Protein AF-A0A174I7Q4-F1 (afdb_monomer)

Nearest PDB structures (foldseek):
  3ff2-assembly1_A-2  TM=4.558E-01  e=7.491E-01  Novosphingobium aromaticivorans DSM 12444
  7shw-assembly1_A  TM=6.302E-01  e=5.642E+00  Mycolicibacterium smegmatis
  2qud-assembly1_B  TM=5.781E-01  e=7.061E+00  Pseudomonas phage PP7
  2r4i-assembly1_B  TM=3.724E-01  e=1.838E+00  Cytophaga hutchinsonii ATCC 33406
  6gqf-assembly2_B  TM=4.540E-01  e=7.899E+00  Mus musculus

Foldseek 3Di:
DDDFDKDFDDDPQDFAPVSVLVVQVLAAPNVVSCVVPPPPDPQWDADPSGIIGTPDDVPPPLQWDDKDWDWADPPDPFKIKIKIKIFGFDVVVVRDGPGIDIDIWIFGDDPNGTYTHDDDDPD

Structure (mmCIF, N/CA/C/O backbone):
data_AF-A0A174I7Q4-F1
#
_entry.id   AF-A0A174I7Q4-F1
#
loop_
_atom_site.group_PDB
_atom_site.id
_atom_site.type_symbol
_atom_site.label_atom_id
_atom_site.label_alt_id
_atom_site.label_comp_id
_atom_site.label_asym_id
_atom_site.label_entity_id
_atom_site.label_seq_id
_atom_site.pdbx_PDB_ins_code
_atom_site.Cartn_x
_atom_site.Cartn_y
_atom_site.Cartn_z
_atom_site.occupancy
_atom_site.B_iso_or_equiv
_atom_site.auth_seq_id
_atom_site.auth_comp_id
_atom_site.auth_asym_id
_atom_site.auth_atom_id
_atom_site.pdbx_PDB_model_num
ATOM 1 N N . MET A 1 1 ? 10.062 20.065 -20.363 1.00 43.09 1 MET A N 1
ATOM 2 C CA . MET A 1 1 ? 9.696 18.729 -19.853 1.00 43.09 1 MET A CA 1
ATOM 3 C C . MET A 1 1 ? 10.985 18.057 -19.433 1.00 43.09 1 MET A C 1
ATOM 5 O O . MET A 1 1 ? 11.900 18.039 -20.245 1.00 43.09 1 MET A O 1
ATOM 9 N N . GLY A 1 2 ? 11.094 17.637 -18.172 1.00 59.97 2 GLY A N 1
ATOM 10 C CA . GLY A 1 2 ? 12.242 16.851 -17.716 1.00 59.97 2 GLY A CA 1
ATOM 11 C C . GLY A 1 2 ? 12.180 15.443 -18.303 1.00 59.97 2 GLY A C 1
ATOM 12 O O . GLY A 1 2 ? 11.090 14.926 -18.540 1.00 59.97 2 GLY A O 1
ATOM 13 N N . GLU A 1 3 ? 13.337 14.859 -18.575 1.00 72.31 3 GLU A N 1
ATOM 14 C CA . GLU A 1 3 ? 13.465 13.462 -18.983 1.00 72.31 3 GLU A CA 1
ATOM 15 C C . GLU A 1 3 ? 13.070 12.558 -17.804 1.00 72.31 3 GLU A C 1
ATOM 17 O O . GLU A 1 3 ? 13.556 12.749 -16.689 1.00 72.31 3 GLU A O 1
ATOM 22 N N . GLN A 1 4 ? 12.146 11.619 -18.022 1.00 77.00 4 GLN A N 1
ATOM 23 C CA . GLN A 1 4 ? 11.814 10.597 -17.026 1.00 77.00 4 GLN A CA 1
ATOM 24 C C . GLN A 1 4 ? 12.760 9.417 -17.222 1.00 77.00 4 GLN A C 1
ATOM 26 O O . GLN A 1 4 ? 12.749 8.778 -18.274 1.00 77.00 4 GLN A O 1
ATOM 31 N N . VAL A 1 5 ? 13.577 9.134 -16.212 1.00 86.19 5 VAL A N 1
ATOM 32 C CA . VAL A 1 5 ? 14.475 7.979 -16.216 1.00 86.19 5 VAL A CA 1
ATOM 33 C C . VAL A 1 5 ? 13.712 6.778 -15.678 1.00 86.19 5 VAL A C 1
ATOM 35 O O . VAL A 1 5 ? 13.116 6.857 -14.609 1.00 86.19 5 VAL A O 1
ATOM 38 N N . TYR A 1 6 ? 13.728 5.671 -16.416 1.00 90.31 6 TYR A N 1
ATOM 39 C CA . TYR A 1 6 ? 13.117 4.415 -15.996 1.00 90.31 6 TYR A CA 1
ATOM 40 C C . TYR A 1 6 ? 14.199 3.423 -15.579 1.00 90.31 6 TYR A C 1
ATOM 42 O O . TYR A 1 6 ? 15.087 3.082 -16.361 1.00 90.31 6 TYR A O 1
ATOM 50 N N . CYS A 1 7 ? 14.092 2.927 -14.353 1.00 90.81 7 CYS A N 1
ATOM 51 C CA . CYS A 1 7 ? 14.986 1.933 -13.785 1.00 90.81 7 CYS A CA 1
ATOM 52 C C . CYS A 1 7 ? 14.306 0.569 -13.770 1.00 90.81 7 CYS A C 1
ATOM 54 O O . CYS A 1 7 ? 13.123 0.443 -13.447 1.00 90.81 7 CYS A O 1
ATOM 56 N N . ARG A 1 8 ? 15.066 -0.469 -14.126 1.00 93.12 8 ARG A N 1
ATOM 57 C CA . ARG A 1 8 ? 14.571 -1.845 -14.086 1.00 93.12 8 ARG A CA 1
ATOM 58 C C . ARG A 1 8 ? 14.219 -2.212 -12.647 1.00 93.12 8 ARG A C 1
ATOM 60 O O . ARG A 1 8 ? 15.027 -2.002 -11.746 1.00 93.12 8 ARG A O 1
ATOM 67 N N . VAL A 1 9 ? 13.041 -2.793 -12.448 1.00 92.06 9 VAL A N 1
ATOM 68 C CA . VAL A 1 9 ? 12.630 -3.319 -11.145 1.00 92.06 9 VAL A CA 1
ATOM 69 C C . VAL A 1 9 ? 13.458 -4.564 -10.836 1.00 92.06 9 VAL A C 1
ATOM 71 O O . VAL A 1 9 ? 13.423 -5.547 -11.578 1.00 92.06 9 VAL A O 1
ATOM 74 N N . ASP A 1 10 ? 14.196 -4.514 -9.731 1.00 91.25 10 ASP A N 1
ATOM 75 C CA . ASP A 1 10 ? 14.961 -5.638 -9.192 1.00 91.25 10 ASP A CA 1
ATOM 76 C C . ASP A 1 10 ? 14.306 -6.130 -7.895 1.00 91.25 10 ASP A C 1
ATOM 78 O O . ASP A 1 10 ? 14.740 -5.822 -6.785 1.00 91.25 10 ASP A O 1
ATOM 82 N N . TYR A 1 11 ? 13.178 -6.832 -8.040 1.00 89.38 11 TYR A N 1
ATOM 83 C CA . TYR A 1 11 ? 12.434 -7.408 -6.921 1.00 89.38 11 TYR A CA 1
ATOM 84 C C . TYR A 1 11 ? 12.124 -8.892 -7.181 1.00 89.38 11 TYR A C 1
ATOM 86 O O . TYR A 1 11 ? 11.520 -9.226 -8.209 1.00 89.38 11 TYR A O 1
ATOM 94 N N . PRO A 1 12 ? 12.491 -9.815 -6.269 1.00 92.44 12 PRO A N 1
ATOM 95 C CA . PRO A 1 12 ? 12.213 -11.237 -6.439 1.00 92.44 12 PRO A CA 1
ATOM 96 C C . PRO A 1 12 ? 10.718 -11.526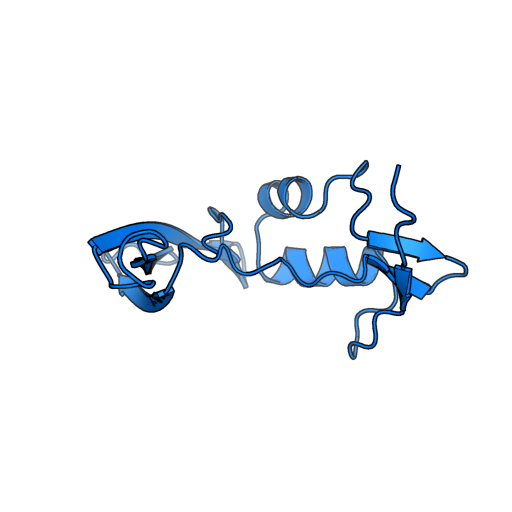 -6.628 1.00 92.44 12 PRO A C 1
ATOM 98 O O . PRO A 1 12 ? 9.899 -11.242 -5.761 1.00 92.44 12 PRO A O 1
ATOM 101 N N . GLY A 1 13 ? 10.365 -12.133 -7.762 1.00 91.56 13 GLY A N 1
ATOM 102 C CA . GLY A 1 13 ? 8.984 -12.523 -8.070 1.00 91.56 13 GLY A CA 1
ATOM 103 C C . GLY A 1 13 ? 8.135 -11.454 -8.763 1.00 91.56 13 GLY A C 1
ATOM 104 O O . GLY A 1 13 ? 7.020 -11.771 -9.154 1.00 91.56 13 GLY A O 1
ATOM 105 N N . ILE A 1 14 ? 8.654 -10.239 -8.983 1.00 95.38 14 ILE A N 1
ATOM 106 C CA . ILE A 1 14 ? 7.976 -9.196 -9.767 1.00 95.38 14 ILE A CA 1
ATOM 107 C C . ILE A 1 14 ? 8.837 -8.871 -10.988 1.00 95.38 14 ILE A C 1
ATOM 109 O O . ILE A 1 14 ? 9.809 -8.124 -10.889 1.00 95.38 14 ILE A O 1
ATOM 113 N N . LYS A 1 15 ? 8.505 -9.465 -12.141 1.00 94.94 15 LYS A N 1
ATOM 114 C CA . LYS A 1 15 ? 9.243 -9.263 -13.400 1.00 94.94 15 LYS A CA 1
ATOM 115 C C . LYS A 1 15 ? 8.446 -8.489 -14.437 1.00 94.94 15 LYS A C 1
ATOM 117 O O . LYS A 1 15 ? 9.057 -7.850 -15.282 1.00 94.94 15 LYS A O 1
ATOM 122 N N . THR A 1 16 ? 7.124 -8.562 -14.374 1.00 95.19 16 THR A N 1
ATOM 123 C CA . THR A 1 16 ? 6.185 -7.999 -15.351 1.00 95.19 16 THR A CA 1
ATOM 124 C C . THR A 1 16 ? 5.127 -7.143 -14.659 1.00 95.19 16 THR A C 1
ATOM 126 O O . THR A 1 16 ? 4.952 -7.203 -13.436 1.00 95.19 16 THR A O 1
ATOM 129 N N . LEU A 1 17 ? 4.374 -6.365 -15.438 1.00 93.31 17 LEU A N 1
ATOM 130 C CA . LEU A 1 17 ? 3.223 -5.618 -14.930 1.00 93.31 17 LEU A CA 1
ATOM 131 C C . LEU A 1 17 ? 2.137 -6.573 -14.409 1.00 93.31 17 LEU A C 1
ATOM 133 O O . LEU A 1 17 ? 1.457 -6.272 -13.427 1.00 93.31 17 LEU A O 1
ATOM 137 N N . ALA A 1 18 ? 2.005 -7.746 -15.034 1.00 94.19 18 ALA A N 1
ATOM 138 C CA . ALA A 1 18 ? 1.106 -8.802 -14.583 1.00 94.19 18 ALA A CA 1
ATOM 139 C C . ALA A 1 18 ? 1.519 -9.362 -13.212 1.00 94.19 18 ALA A C 1
ATOM 141 O O . ALA A 1 18 ? 0.654 -9.531 -12.351 1.00 94.19 18 ALA A O 1
ATOM 142 N N . ASP A 1 19 ? 2.818 -9.583 -12.975 1.00 95.62 19 ASP A N 1
ATOM 143 C CA . ASP A 1 19 ? 3.320 -10.025 -11.667 1.00 95.62 19 ASP A CA 1
ATOM 144 C C . ASP A 1 19 ? 3.056 -8.971 -10.587 1.00 95.62 19 ASP A C 1
ATOM 146 O O . ASP A 1 19 ? 2.560 -9.302 -9.510 1.00 95.62 19 ASP A O 1
ATOM 150 N N . LEU A 1 20 ? 3.327 -7.692 -10.883 1.00 94.81 20 LEU A N 1
ATOM 151 C CA . LEU A 1 20 ? 3.051 -6.587 -9.962 1.00 94.81 20 LEU A CA 1
ATOM 152 C C . LEU A 1 20 ? 1.557 -6.511 -9.630 1.00 94.81 20 LEU A C 1
ATOM 154 O O . LEU A 1 20 ? 1.183 -6.427 -8.460 1.00 94.81 20 LEU A O 1
ATOM 158 N N . ARG A 1 21 ? 0.690 -6.583 -10.646 1.00 94.81 21 ARG A N 1
ATOM 159 C CA . ARG A 1 21 ? -0.764 -6.578 -10.455 1.00 94.81 21 ARG A CA 1
ATOM 160 C C . ARG A 1 21 ? -1.217 -7.781 -9.629 1.00 94.81 21 ARG A C 1
ATOM 162 O O . ARG A 1 21 ? -2.031 -7.622 -8.725 1.00 94.81 21 ARG A O 1
ATOM 169 N N . GLY A 1 22 ? -0.676 -8.969 -9.896 1.00 95.12 22 GLY A N 1
ATOM 170 C CA . GLY A 1 22 ? -0.953 -10.180 -9.122 1.00 95.12 22 GLY A CA 1
ATOM 171 C C . GLY A 1 22 ? -0.522 -10.060 -7.659 1.00 95.12 22 GLY A C 1
ATOM 172 O O . GLY A 1 22 ? -1.279 -10.432 -6.762 1.00 95.12 22 GLY A O 1
ATOM 173 N N . TYR A 1 23 ? 0.653 -9.477 -7.413 1.00 94.56 23 TYR A N 1
ATOM 174 C CA . TYR A 1 23 ? 1.144 -9.182 -6.071 1.00 94.56 23 TYR A CA 1
ATOM 175 C C . TYR A 1 23 ? 0.225 -8.197 -5.340 1.00 94.56 23 TYR A C 1
ATOM 177 O O . TYR A 1 23 ? -0.213 -8.483 -4.227 1.00 94.56 23 TYR A O 1
ATOM 185 N N . LEU A 1 24 ? -0.156 -7.085 -5.976 1.00 94.44 24 LEU A N 1
ATOM 186 C CA . LEU A 1 24 ? -1.068 -6.106 -5.379 1.00 94.44 24 LEU A CA 1
ATOM 187 C C . LEU A 1 24 ? -2.444 -6.717 -5.077 1.00 94.44 24 LEU A C 1
ATOM 189 O O . LEU A 1 24 ? -2.969 -6.496 -3.991 1.00 94.44 24 LEU A O 1
ATOM 193 N N . LYS A 1 25 ? -2.986 -7.570 -5.955 1.00 94.75 25 LYS A N 1
ATOM 194 C CA . LYS A 1 25 ? -4.246 -8.308 -5.713 1.00 94.75 25 LYS A CA 1
ATOM 195 C C . LYS A 1 25 ? -4.169 -9.325 -4.569 1.00 94.75 25 LYS A C 1
ATOM 197 O O . LYS A 1 25 ? -5.194 -9.844 -4.131 1.00 94.75 25 LYS A O 1
ATOM 202 N N . SER A 1 26 ? -2.970 -9.658 -4.087 1.00 94.31 26 SER A N 1
ATOM 203 C CA . SER A 1 26 ? -2.814 -10.457 -2.865 1.00 94.31 26 SER A CA 1
ATOM 204 C C . SER A 1 26 ? -2.953 -9.628 -1.585 1.00 94.31 26 SER A C 1
ATOM 206 O O . SER A 1 26 ? -3.168 -10.206 -0.524 1.00 94.31 26 SER A O 1
ATOM 208 N N . LEU A 1 27 ? -2.861 -8.297 -1.691 1.00 95.06 27 LEU A N 1
ATOM 209 C CA . LEU A 1 27 ? -2.862 -7.354 -0.570 1.00 95.06 27 LEU A CA 1
ATOM 210 C C . LEU A 1 27 ? -4.075 -6.419 -0.567 1.00 95.06 27 LEU A C 1
ATOM 212 O O . LEU A 1 27 ? -4.501 -5.989 0.501 1.00 95.06 27 LEU A O 1
ATOM 216 N N . PHE A 1 28 ? -4.621 -6.099 -1.739 1.00 96.25 28 PHE A N 1
ATOM 217 C CA . PHE A 1 28 ? -5.666 -5.100 -1.944 1.00 96.25 28 PHE A CA 1
ATOM 218 C C . PHE A 1 28 ? -6.834 -5.683 -2.742 1.00 96.25 28 PHE A C 1
ATOM 220 O O . PHE A 1 28 ? -6.663 -6.612 -3.535 1.00 96.25 28 PHE A O 1
ATOM 227 N N . SER A 1 29 ? -8.023 -5.110 -2.554 1.00 95.06 29 SER A N 1
ATOM 228 C CA . SER A 1 29 ? -9.184 -5.389 -3.401 1.00 95.06 29 SER A CA 1
ATOM 229 C C . SER A 1 29 ? -8.912 -5.010 -4.859 1.00 95.06 29 SER A C 1
ATOM 231 O O . SER A 1 29 ? -8.138 -4.096 -5.138 1.00 95.06 29 SER A O 1
ATOM 233 N N . ASP A 1 30 ? -9.585 -5.678 -5.800 1.00 93.62 30 ASP A N 1
ATOM 234 C CA . ASP A 1 30 ? -9.410 -5.408 -7.233 1.00 93.62 30 ASP A CA 1
ATOM 235 C C . ASP A 1 30 ? -9.600 -3.920 -7.573 1.00 93.62 30 ASP A C 1
ATOM 237 O O . ASP A 1 30 ? -8.798 -3.367 -8.318 1.00 93.62 30 ASP A O 1
ATOM 241 N N . GLY A 1 31 ? -10.597 -3.257 -6.974 1.00 92.38 31 GLY A N 1
ATOM 242 C CA . GLY A 1 31 ? -10.835 -1.824 -7.176 1.00 92.38 31 GLY A CA 1
ATOM 243 C C . GLY A 1 31 ? -9.650 -0.955 -6.746 1.00 92.38 31 GLY A C 1
ATOM 244 O O . GLY A 1 31 ? -9.204 -0.113 -7.519 1.00 92.38 31 GLY A O 1
ATOM 245 N N . LEU A 1 32 ? -9.075 -1.218 -5.567 1.00 94.31 32 LEU A N 1
ATOM 246 C CA . LEU A 1 32 ? -7.885 -0.499 -5.102 1.00 94.31 32 LEU A CA 1
ATOM 247 C C . LEU A 1 32 ? -6.663 -0.770 -5.981 1.00 94.31 32 LEU A C 1
ATOM 249 O O . LEU A 1 32 ? -5.836 0.117 -6.164 1.00 94.31 32 LEU A O 1
ATOM 253 N N . VAL A 1 33 ? -6.528 -1.975 -6.538 1.00 93.94 33 VAL A N 1
ATOM 254 C CA . VAL A 1 33 ? -5.429 -2.268 -7.466 1.00 93.94 33 VAL A CA 1
ATOM 255 C C . VAL A 1 33 ? -5.554 -1.445 -8.745 1.00 93.94 33 VAL A C 1
ATOM 257 O O . VAL A 1 33 ? -4.539 -0.946 -9.223 1.00 93.94 33 VAL A O 1
ATOM 260 N N . GLU A 1 34 ? -6.762 -1.256 -9.280 1.00 91.44 34 GLU A N 1
ATOM 261 C CA . GLU A 1 34 ? -6.965 -0.387 -10.447 1.00 91.44 34 GLU A CA 1
ATOM 262 C C . GLU A 1 34 ? -6.681 1.090 -10.134 1.00 91.44 34 GLU A C 1
ATOM 264 O O . GLU A 1 34 ? -6.153 1.803 -10.984 1.00 91.44 34 GLU A O 1
ATOM 269 N N . GLU A 1 35 ? -6.967 1.550 -8.913 1.00 89.88 35 GLU A N 1
ATOM 270 C CA . GLU A 1 35 ? -6.631 2.912 -8.474 1.00 89.88 35 GLU A CA 1
ATOM 271 C C . GLU A 1 35 ? -5.120 3.106 -8.260 1.00 89.88 35 GLU A C 1
ATOM 273 O O . GLU A 1 35 ? -4.560 4.135 -8.637 1.00 89.88 35 GLU A O 1
ATOM 278 N N . LEU A 1 36 ? -4.444 2.117 -7.666 1.00 88.62 36 LEU A N 1
ATOM 279 C CA . LEU A 1 36 ? -3.007 2.162 -7.370 1.00 88.62 36 LEU A CA 1
ATOM 280 C C . LEU A 1 36 ? -2.128 1.897 -8.598 1.00 88.62 36 LEU A C 1
ATOM 282 O O . LEU A 1 36 ? -0.988 2.364 -8.646 1.00 88.62 36 LEU A O 1
ATOM 286 N N . LEU A 1 37 ? -2.635 1.123 -9.558 1.00 88.88 37 LEU A N 1
ATOM 287 C CA . LEU A 1 37 ? -1.964 0.747 -10.799 1.00 88.88 37 LEU A CA 1
ATOM 288 C C . LEU A 1 37 ? -2.908 0.989 -11.992 1.00 88.88 37 LEU A C 1
ATOM 290 O O . LEU A 1 37 ? -3.355 0.026 -12.637 1.00 88.88 37 LEU A O 1
ATOM 294 N N . PRO A 1 38 ? -3.222 2.265 -12.291 1.00 84.19 38 PRO A N 1
ATOM 295 C CA . PRO A 1 38 ? -4.129 2.604 -13.375 1.00 84.19 38 PRO A CA 1
ATOM 296 C C . PRO A 1 38 ? -3.559 2.133 -14.711 1.00 84.19 38 PRO A C 1
ATOM 298 O O . PRO A 1 38 ? -2.348 2.176 -14.931 1.00 84.19 38 PRO A O 1
ATOM 301 N N . VAL A 1 39 ? -4.444 1.698 -15.612 1.00 80.06 39 VAL A N 1
ATOM 302 C CA . VAL A 1 39 ? -4.075 1.178 -16.943 1.00 80.06 39 VAL A CA 1
ATOM 303 C C . VAL A 1 39 ? -3.232 2.184 -17.732 1.00 80.06 39 VAL A C 1
ATOM 305 O O . VAL A 1 39 ? -2.265 1.791 -18.376 1.00 80.06 39 VAL A O 1
ATOM 308 N N . ASP A 1 40 ? -3.553 3.473 -17.612 1.00 81.25 40 ASP A N 1
ATOM 309 C CA . ASP A 1 40 ? -2.854 4.569 -18.295 1.00 81.25 40 ASP A CA 1
ATOM 310 C C . ASP A 1 40 ? -1.765 5.227 -17.419 1.00 81.25 40 ASP A C 1
ATOM 312 O O . ASP A 1 40 ? -1.292 6.329 -17.706 1.00 81.25 40 ASP A O 1
ATOM 316 N N . GLY A 1 41 ? -1.380 4.585 -16.311 1.00 81.38 41 GLY A N 1
ATOM 317 C CA . GLY A 1 41 ? -0.342 5.078 -15.412 1.00 81.38 41 GLY A CA 1
ATOM 318 C C . GLY A 1 41 ? 1.046 5.007 -16.046 1.00 81.38 41 GLY A C 1
ATOM 319 O O . GLY A 1 41 ? 1.440 3.982 -16.589 1.00 81.38 41 GLY A O 1
ATOM 320 N N . THR A 1 42 ? 1.836 6.073 -15.919 1.00 86.38 42 THR A N 1
ATOM 321 C CA . THR A 1 42 ? 3.211 6.110 -16.452 1.00 86.38 42 THR A CA 1
ATOM 322 C C . THR A 1 42 ? 4.257 5.636 -15.446 1.00 86.38 42 THR A C 1
ATOM 324 O O . THR A 1 42 ? 5.428 5.542 -15.779 1.00 86.38 42 THR A O 1
ATOM 327 N N . GLN A 1 43 ? 3.877 5.361 -14.194 1.00 87.06 43 GLN A N 1
ATOM 328 C CA . GLN A 1 43 ? 4.837 5.021 -13.140 1.00 87.06 43 GLN A CA 1
ATOM 329 C C . GLN A 1 43 ? 5.551 3.692 -13.399 1.00 87.06 43 GLN A C 1
ATOM 331 O O . GLN A 1 43 ? 6.738 3.579 -13.101 1.00 87.06 43 GLN A O 1
ATOM 336 N N . TYR A 1 44 ? 4.834 2.713 -13.952 1.00 90.75 44 TYR A N 1
ATOM 337 C CA . TYR A 1 44 ? 5.343 1.382 -14.248 1.00 90.75 44 TYR A CA 1
ATOM 338 C C . TYR A 1 44 ? 5.145 1.083 -15.725 1.00 90.75 44 TYR A C 1
ATOM 340 O O . TYR A 1 44 ? 4.027 1.157 -16.228 1.00 90.75 44 TYR A O 1
ATOM 348 N N . VAL A 1 45 ? 6.223 0.712 -16.405 1.00 91.69 45 VAL A N 1
ATOM 349 C CA . VAL A 1 45 ? 6.189 0.335 -17.819 1.00 91.69 45 VAL A CA 1
ATOM 350 C C . VAL A 1 45 ? 6.842 -1.021 -17.995 1.00 91.69 45 VAL A C 1
ATOM 352 O O . VAL A 1 45 ? 7.804 -1.362 -17.307 1.00 91.69 45 VAL A O 1
ATOM 355 N N . GLU A 1 46 ? 6.314 -1.808 -18.919 1.00 92.81 46 GLU A N 1
ATOM 356 C CA . GLU A 1 46 ? 6.917 -3.075 -19.307 1.00 92.81 46 GLU A CA 1
ATOM 357 C C . GLU A 1 46 ? 7.622 -2.900 -20.651 1.00 92.81 46 GLU A C 1
ATOM 359 O O . GLU A 1 46 ? 7.013 -2.458 -21.625 1.00 92.81 46 GLU A O 1
ATOM 364 N N . LEU A 1 47 ? 8.912 -3.228 -20.693 1.00 92.19 47 LEU A N 1
ATOM 365 C CA . LEU A 1 47 ? 9.757 -3.149 -21.882 1.00 92.19 47 LEU A CA 1
ATOM 366 C C . LEU A 1 47 ? 10.511 -4.472 -22.017 1.00 92.19 47 LEU A C 1
ATOM 368 O O . LEU A 1 47 ? 11.136 -4.930 -21.061 1.00 92.19 47 LEU A O 1
ATOM 372 N N . ASP A 1 48 ? 10.414 -5.111 -23.185 1.00 91.69 48 ASP A N 1
ATOM 373 C CA . ASP A 1 48 ? 11.054 -6.401 -23.489 1.00 91.69 48 ASP A CA 1
ATOM 374 C C . ASP A 1 48 ? 10.807 -7.498 -22.428 1.00 91.69 48 ASP A C 1
ATOM 376 O O . ASP A 1 48 ? 11.686 -8.297 -22.100 1.00 91.69 48 ASP A O 1
ATOM 380 N N . GLY A 1 49 ? 9.589 -7.537 -21.871 1.00 90.75 49 GLY A N 1
ATOM 381 C CA . GLY A 1 49 ? 9.184 -8.514 -20.853 1.00 90.75 49 GLY A CA 1
ATOM 382 C C . GLY A 1 49 ? 9.799 -8.287 -19.468 1.00 90.75 49 GLY A C 1
ATOM 383 O O . GLY A 1 49 ? 9.771 -9.191 -18.631 1.00 90.75 49 GLY A O 1
ATOM 384 N N . ALA A 1 50 ? 10.370 -7.106 -19.219 1.00 95.19 50 ALA A N 1
ATOM 385 C CA . ALA A 1 50 ? 10.847 -6.677 -17.914 1.00 95.19 50 ALA A CA 1
ATOM 386 C C . ALA A 1 50 ? 10.109 -5.414 -17.449 1.00 95.19 50 ALA A C 1
ATOM 388 O O . ALA A 1 50 ? 9.814 -4.513 -18.232 1.00 95.19 50 ALA A O 1
ATOM 389 N N . LEU A 1 51 ? 9.829 -5.352 -16.151 1.00 95.19 51 LEU A N 1
ATOM 390 C CA . LEU A 1 51 ? 9.192 -4.221 -15.498 1.00 95.19 51 LEU A CA 1
ATOM 391 C C . LEU A 1 51 ? 10.223 -3.138 -15.181 1.00 95.19 51 LEU A C 1
ATOM 393 O O . LEU A 1 51 ? 11.293 -3.408 -14.629 1.00 95.19 51 LEU A O 1
ATOM 397 N N . TYR A 1 52 ? 9.856 -1.901 -15.479 1.00 93.19 52 TYR A N 1
ATOM 398 C CA . TYR A 1 52 ? 10.604 -0.699 -15.158 1.00 93.19 52 TYR A CA 1
ATOM 399 C C . TYR A 1 52 ? 9.706 0.271 -14.393 1.00 93.19 52 TYR A C 1
ATOM 401 O O . TYR A 1 52 ? 8.493 0.304 -14.593 1.00 93.19 52 TYR A O 1
ATOM 409 N N . THR A 1 53 ? 10.310 1.071 -13.523 1.00 90.81 53 THR A N 1
ATOM 410 C CA . THR A 1 53 ? 9.640 2.136 -12.771 1.00 90.81 53 THR A CA 1
ATOM 411 C C . THR A 1 53 ? 10.393 3.443 -12.948 1.00 90.81 53 THR A C 1
ATOM 413 O O . THR A 1 53 ? 11.609 3.424 -13.142 1.00 90.81 53 THR A O 1
ATOM 416 N N . ILE A 1 54 ? 9.693 4.574 -12.872 1.00 87.88 54 ILE A N 1
ATOM 417 C CA . ILE A 1 54 ? 10.344 5.891 -12.849 1.00 87.88 54 ILE A CA 1
ATOM 418 C C . ILE A 1 54 ? 11.306 5.957 -11.651 1.00 87.88 54 ILE A C 1
ATOM 420 O O . ILE A 1 54 ? 10.935 5.573 -10.539 1.00 87.88 54 ILE A O 1
ATOM 424 N N . ASP A 1 55 ? 12.535 6.416 -11.898 1.00 70.56 55 ASP A N 1
ATOM 425 C CA . ASP A 1 55 ? 13.514 6.721 -10.860 1.00 70.56 55 ASP A CA 1
ATOM 426 C C . ASP A 1 55 ? 13.109 8.011 -10.150 1.00 70.56 55 ASP A C 1
ATOM 428 O O . ASP A 1 55 ? 12.875 9.057 -10.757 1.00 70.56 55 ASP A O 1
ATOM 432 N N . GLY A 1 56 ? 12.932 7.892 -8.848 1.00 60.25 56 GLY A N 1
ATOM 433 C CA . GLY A 1 56 ? 11.997 8.711 -8.105 1.00 60.25 56 GLY A CA 1
ATOM 434 C C . GLY A 1 56 ? 11.199 7.764 -7.242 1.00 60.25 56 GLY A C 1
ATOM 435 O O . GLY A 1 56 ? 10.148 7.263 -7.639 1.00 60.25 56 GLY A O 1
ATOM 436 N N . GLY A 1 57 ? 11.720 7.492 -6.043 1.00 55.38 57 GLY A N 1
ATOM 437 C CA . GLY A 1 57 ? 10.891 6.898 -5.002 1.00 55.38 57 GLY A CA 1
ATOM 438 C C . GLY A 1 57 ? 9.580 7.678 -4.907 1.00 55.38 57 GLY A C 1
ATOM 439 O O . GLY A 1 57 ? 9.521 8.846 -5.300 1.00 55.38 57 GLY A O 1
ATOM 440 N N . ARG A 1 58 ? 8.522 7.052 -4.384 1.00 56.44 58 ARG A N 1
ATOM 441 C CA . ARG A 1 58 ? 7.368 7.825 -3.917 1.00 56.44 58 ARG A CA 1
ATOM 442 C C . ARG A 1 58 ? 7.934 8.818 -2.903 1.00 56.44 58 ARG A C 1
ATOM 444 O O . ARG A 1 58 ? 8.387 8.405 -1.837 1.00 56.44 58 ARG A O 1
ATOM 451 N N . GLY A 1 59 ? 8.141 10.056 -3.353 1.00 54.91 59 GLY A N 1
ATOM 452 C CA . GLY A 1 59 ? 8.888 11.051 -2.607 1.00 54.91 59 GLY A CA 1
ATOM 453 C C . GLY A 1 59 ? 8.168 11.195 -1.291 1.00 54.91 59 GLY A C 1
ATOM 454 O O . GLY A 1 59 ? 6.964 11.411 -1.321 1.00 54.91 59 GLY A O 1
ATOM 455 N N . ALA A 1 60 ? 8.881 11.004 -0.180 1.00 63.81 60 ALA A N 1
ATOM 456 C CA . ALA A 1 60 ? 8.301 11.246 1.125 1.00 63.81 60 ALA A CA 1
ATOM 457 C C . ALA A 1 60 ? 7.736 12.661 1.078 1.00 63.81 60 ALA A C 1
ATOM 459 O O . ALA A 1 60 ? 8.503 13.600 0.838 1.00 63.81 60 ALA A O 1
ATOM 460 N N . ASP A 1 61 ? 6.420 12.805 1.217 1.00 80.31 61 ASP A N 1
ATOM 461 C CA . ASP A 1 61 ? 5.837 14.107 1.481 1.00 80.31 61 ASP A CA 1
ATOM 462 C C . ASP A 1 61 ? 6.633 14.696 2.648 1.00 80.31 61 ASP A C 1
ATOM 464 O O . ASP A 1 61 ? 6.617 14.183 3.764 1.00 80.31 61 ASP A O 1
ATOM 468 N N . ILE A 1 62 ? 7.430 15.727 2.355 1.00 83.75 62 ILE A N 1
ATOM 469 C CA . ILE A 1 62 ? 8.408 16.276 3.300 1.00 83.75 62 ILE A CA 1
ATOM 470 C C . ILE A 1 62 ? 7.723 16.933 4.502 1.00 83.75 62 ILE A C 1
ATOM 472 O O . ILE A 1 62 ? 8.388 17.305 5.466 1.00 83.75 62 ILE A O 1
ATOM 476 N N . THR A 1 63 ? 6.401 17.100 4.428 1.00 90.50 63 THR A N 1
ATOM 477 C CA . THR A 1 63 ? 5.551 17.560 5.522 1.00 90.50 63 THR A CA 1
ATOM 478 C C . THR A 1 63 ? 5.025 16.409 6.381 1.00 90.50 63 THR A C 1
ATOM 480 O O . THR A 1 63 ? 4.264 16.656 7.312 1.00 90.50 63 THR A O 1
ATOM 483 N N . LYS A 1 64 ? 5.426 15.160 6.116 1.00 91.62 64 LYS A N 1
ATOM 484 C CA . LYS A 1 64 ? 5.054 13.968 6.887 1.00 91.62 64 LYS A CA 1
ATOM 485 C C . LYS A 1 64 ? 6.250 13.426 7.666 1.00 91.62 64 LYS A C 1
ATOM 487 O O . LYS A 1 64 ? 7.334 13.240 7.114 1.00 91.62 64 LYS A O 1
ATOM 492 N N . GLY A 1 65 ? 6.039 13.210 8.961 1.00 88.94 65 GLY A N 1
ATOM 493 C CA . GLY A 1 65 ? 7.045 12.734 9.910 1.00 88.94 65 GLY A CA 1
ATOM 494 C C . GLY A 1 65 ? 6.895 11.252 10.246 1.00 88.94 65 GLY A C 1
ATOM 495 O O . GLY A 1 65 ? 6.753 10.418 9.352 1.00 88.94 65 GLY A O 1
ATOM 496 N N . GLU A 1 66 ? 6.975 10.916 11.535 1.00 91.50 66 GLU A N 1
ATOM 497 C CA . GLU A 1 66 ? 6.842 9.535 12.004 1.00 91.50 66 GLU A CA 1
ATOM 498 C C . GLU A 1 66 ? 5.432 8.972 11.749 1.00 91.50 66 GLU A C 1
ATOM 500 O O . GLU A 1 66 ? 4.425 9.683 11.801 1.00 91.50 66 GLU A O 1
ATOM 505 N N . GLU A 1 67 ? 5.365 7.665 11.484 1.00 93.19 67 GLU A N 1
ATOM 506 C CA . GLU A 1 67 ? 4.132 6.920 11.238 1.00 93.19 67 GLU A CA 1
ATOM 507 C C . GLU A 1 67 ? 3.914 5.904 12.366 1.00 93.19 67 GLU A C 1
ATOM 509 O O . GLU A 1 67 ? 4.727 5.006 12.585 1.00 93.19 67 GLU A O 1
ATOM 514 N N . THR A 1 68 ? 2.787 6.003 13.068 1.00 95.06 68 THR A N 1
ATOM 515 C CA . THR A 1 68 ? 2.356 5.019 14.068 1.00 95.06 68 THR A CA 1
ATOM 516 C C . THR A 1 68 ? 1.203 4.191 13.516 1.00 95.06 68 THR A C 1
ATOM 518 O O . THR A 1 68 ? 0.214 4.743 13.040 1.00 95.06 68 THR A O 1
ATOM 521 N N . VAL A 1 69 ? 1.288 2.862 13.628 1.00 96.19 69 VAL A N 1
ATOM 522 C CA . VAL A 1 69 ? 0.250 1.938 13.143 1.00 96.19 69 VAL A CA 1
ATOM 523 C C . VAL A 1 69 ? -0.403 1.198 14.307 1.00 96.19 69 VAL A C 1
ATOM 525 O O . VAL A 1 69 ? 0.273 0.630 15.163 1.00 96.19 69 VAL A O 1
ATOM 528 N N . GLN A 1 70 ? -1.733 1.165 14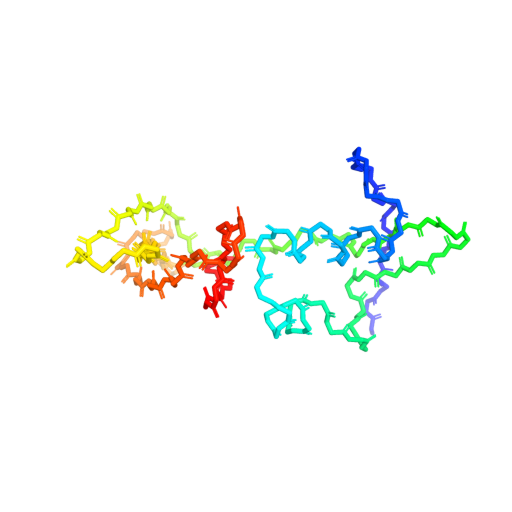.318 1.00 97.31 70 GLN A N 1
ATOM 529 C CA . GLN A 1 70 ? -2.549 0.458 15.302 1.00 97.31 70 GLN A CA 1
ATOM 530 C C . GLN A 1 70 ? -3.584 -0.422 14.602 1.00 97.31 70 GLN A C 1
ATOM 532 O O . GLN A 1 70 ? -4.192 -0.021 13.615 1.00 97.31 70 GLN A O 1
ATOM 537 N N . VAL A 1 71 ? -3.833 -1.619 15.137 1.00 96.38 71 VAL A N 1
ATOM 538 C CA . VAL A 1 71 ? -4.898 -2.506 14.647 1.00 96.38 71 VAL A CA 1
ATOM 539 C C . VAL A 1 71 ? -6.044 -2.503 15.647 1.00 96.38 71 VAL A C 1
ATOM 541 O O . VAL A 1 71 ? -5.903 -2.970 16.776 1.00 96.38 71 VAL A O 1
ATOM 544 N N . LEU A 1 72 ? -7.189 -1.987 15.217 1.00 96.62 72 LEU A N 1
ATOM 545 C CA . LEU A 1 72 ? -8.418 -1.899 15.991 1.00 96.62 72 LEU A CA 1
ATOM 546 C C . LEU A 1 72 ? -9.371 -3.014 15.552 1.00 96.62 72 LEU A C 1
ATOM 548 O O . LEU A 1 72 ? -9.630 -3.203 14.363 1.00 96.62 72 LEU A O 1
ATOM 552 N N . ARG A 1 73 ? -9.904 -3.757 16.522 1.00 93.50 73 ARG A N 1
ATOM 553 C CA . ARG A 1 73 ? -10.923 -4.788 16.299 1.00 93.50 73 ARG A CA 1
ATOM 554 C C . ARG A 1 73 ? -12.184 -4.390 17.049 1.00 93.50 73 ARG A C 1
ATOM 556 O O . ARG A 1 73 ? -12.144 -4.228 18.263 1.00 93.50 73 ARG A O 1
ATOM 563 N N . ASP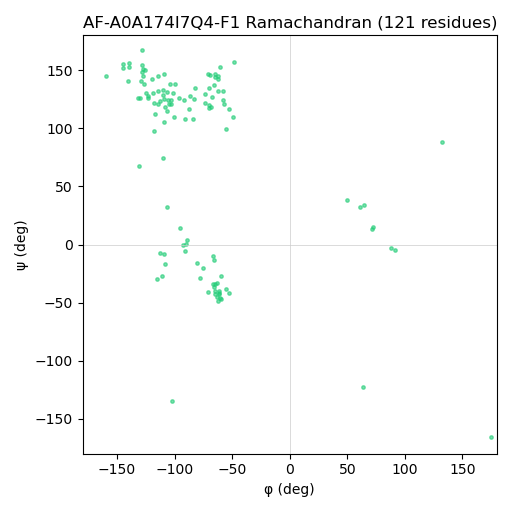 A 1 74 ? -13.285 -4.245 16.328 1.00 88.94 74 ASP A N 1
ATOM 564 C CA . ASP A 1 74 ? -14.603 -3.878 16.863 1.00 88.94 74 ASP A CA 1
ATOM 565 C C . ASP A 1 74 ? -15.449 -5.103 17.262 1.00 88.94 74 ASP A C 1
ATOM 567 O O . ASP A 1 74 ? -16.575 -4.964 17.729 1.00 88.94 74 ASP A O 1
ATOM 571 N N . GLY A 1 75 ? -14.899 -6.311 17.097 1.00 87.88 75 GLY A N 1
ATOM 572 C CA . GLY A 1 75 ? -15.588 -7.575 17.354 1.00 87.88 75 GLY A CA 1
ATOM 573 C C . GLY A 1 75 ? -16.304 -8.149 16.131 1.00 87.88 75 GLY A C 1
ATOM 574 O O . GLY A 1 75 ? -16.787 -9.278 16.212 1.00 87.88 75 GLY A O 1
ATOM 575 N N . THR A 1 76 ? -16.322 -7.438 14.997 1.00 91.44 76 THR A N 1
ATOM 576 C CA . THR A 1 76 ? -16.845 -7.956 13.729 1.00 91.44 76 THR A CA 1
ATOM 577 C C . THR A 1 76 ? -15.898 -9.036 13.180 1.00 91.44 76 THR A C 1
ATOM 579 O O . THR A 1 76 ? -14.735 -8.742 12.886 1.00 91.44 76 THR A O 1
ATOM 582 N N . PRO A 1 77 ? -16.338 -10.301 13.030 1.00 93.00 77 PRO A N 1
ATOM 583 C CA . PRO A 1 77 ? -15.490 -11.355 12.478 1.00 93.00 77 PRO A CA 1
ATOM 584 C C . PRO A 1 77 ? -15.071 -11.043 11.041 1.00 93.00 77 PRO A C 1
ATOM 586 O O . PRO A 1 77 ? -15.864 -10.528 10.258 1.00 93.00 77 PRO A O 1
ATOM 589 N N . GLY A 1 78 ? -13.831 -11.381 10.685 1.00 93.94 78 GLY A N 1
ATOM 590 C CA . GLY A 1 78 ? -13.325 -11.163 9.327 1.00 93.94 78 GLY A CA 1
ATOM 591 C C . GLY A 1 78 ? -13.060 -9.696 8.977 1.00 93.94 78 GLY A C 1
ATOM 592 O O . GLY A 1 78 ? -12.869 -9.394 7.806 1.00 93.94 78 GLY A O 1
ATOM 593 N N . ARG A 1 79 ? -13.032 -8.783 9.959 1.00 95.56 79 ARG A N 1
ATOM 594 C CA . ARG A 1 79 ? -12.755 -7.360 9.737 1.00 95.56 79 ARG A CA 1
ATOM 595 C C . ARG A 1 79 ? -11.882 -6.768 10.840 1.00 95.56 79 ARG A C 1
ATOM 597 O O . ARG A 1 79 ? -12.016 -7.102 12.014 1.00 95.56 79 ARG A O 1
ATOM 604 N N . CYS A 1 80 ? -10.959 -5.897 10.450 1.00 96.19 80 CYS A N 1
ATOM 605 C CA . CYS A 1 80 ? -10.138 -5.068 11.327 1.00 96.19 80 CYS A CA 1
ATOM 606 C C . CYS A 1 80 ? -10.012 -3.668 10.715 1.00 96.19 80 CYS A C 1
ATOM 608 O O . CYS A 1 80 ? -10.039 -3.516 9.494 1.00 96.19 80 CYS A O 1
ATOM 610 N N . THR A 1 81 ? -9.806 -2.660 11.556 1.00 97.50 81 THR A N 1
ATOM 611 C CA . THR A 1 81 ? -9.405 -1.324 11.112 1.00 97.50 81 THR A CA 1
ATOM 612 C C . THR A 1 81 ? -7.929 -1.132 11.418 1.00 97.50 81 THR A C 1
ATOM 614 O O . THR A 1 81 ? -7.513 -1.219 12.572 1.00 97.50 81 THR A O 1
ATOM 617 N N . VAL A 1 82 ? -7.128 -0.880 10.393 1.00 96.88 82 VAL A N 1
ATOM 618 C CA . VAL A 1 82 ? -5.734 -0.467 10.531 1.00 96.88 82 VAL A CA 1
ATOM 619 C C . VAL A 1 82 ? -5.714 1.053 10.559 1.00 96.88 82 VAL A C 1
ATOM 621 O O . VAL A 1 82 ? -5.969 1.701 9.548 1.00 96.88 82 VAL A O 1
ATOM 624 N N . ARG A 1 83 ? -5.442 1.614 11.732 1.00 97.38 83 ARG A N 1
ATOM 625 C CA . ARG A 1 83 ? -5.299 3.048 11.946 1.00 97.38 83 ARG A CA 1
ATOM 626 C C . ARG A 1 83 ? -3.839 3.439 11.791 1.00 97.38 83 ARG A C 1
ATOM 628 O O . ARG A 1 83 ? -2.987 2.908 12.500 1.00 97.38 83 ARG A O 1
ATOM 635 N N . VAL A 1 84 ? -3.567 4.378 10.900 1.00 96.81 84 VAL A N 1
ATOM 636 C CA . VAL A 1 84 ? -2.249 4.981 10.714 1.00 96.81 84 VAL A CA 1
ATOM 637 C C . VAL A 1 84 ? -2.325 6.434 11.151 1.00 96.81 84 VAL A C 1
ATOM 639 O O . VAL A 1 84 ? -3.156 7.188 10.652 1.00 96.81 84 VAL A O 1
ATOM 642 N N . THR A 1 85 ? -1.469 6.824 12.085 1.00 96.62 85 THR A N 1
ATOM 643 C CA . THR A 1 85 ? -1.298 8.215 12.500 1.00 96.62 85 THR A CA 1
ATOM 644 C C . THR A 1 85 ? 0.047 8.706 11.995 1.00 96.62 85 THR A C 1
ATOM 646 O O . THR A 1 85 ? 1.061 8.076 12.277 1.00 96.62 85 THR A O 1
ATOM 649 N N . VAL A 1 86 ? 0.051 9.810 11.255 1.00 95.31 86 VAL A N 1
ATOM 650 C CA . VAL A 1 86 ? 1.253 10.388 10.646 1.00 95.31 86 VAL A CA 1
ATOM 651 C C . VAL A 1 86 ? 1.467 11.780 11.209 1.00 95.31 86 VAL A C 1
ATOM 653 O O . VAL A 1 86 ? 0.534 12.582 11.247 1.00 95.31 86 VAL A O 1
ATOM 656 N N . GLU A 1 87 ? 2.673 12.076 11.671 1.00 95.75 87 GLU A N 1
ATOM 657 C CA . GLU A 1 87 ? 3.024 13.428 12.100 1.00 95.75 87 GLU A CA 1
ATOM 658 C C . GLU A 1 87 ? 2.991 14.408 10.926 1.00 95.75 87 GLU A C 1
ATOM 660 O O . GLU A 1 87 ? 3.399 14.082 9.812 1.00 95.75 87 GLU A O 1
ATOM 665 N N . VAL A 1 88 ? 2.554 15.636 11.197 1.00 95.31 88 VAL A N 1
ATOM 666 C CA . VAL A 1 88 ? 2.629 16.753 10.255 1.00 95.31 88 VAL A CA 1
ATOM 667 C C . VAL A 1 88 ? 3.776 17.662 10.674 1.00 95.31 88 VAL A C 1
ATOM 669 O O . VAL A 1 88 ? 3.790 18.187 11.790 1.00 95.31 88 VAL A O 1
ATOM 672 N N . LEU A 1 89 ? 4.735 17.839 9.772 1.00 94.56 89 LEU A N 1
ATOM 673 C CA . LEU A 1 89 ? 5.919 18.672 9.930 1.00 94.56 89 LEU A CA 1
ATOM 674 C C . LEU A 1 89 ? 5.703 20.015 9.237 1.00 94.56 89 LEU A C 1
ATOM 676 O O . LEU A 1 89 ? 5.210 20.064 8.110 1.00 94.56 89 LEU A O 1
ATOM 680 N N . ASP A 1 90 ? 6.127 21.102 9.880 1.00 94.31 90 ASP A N 1
ATOM 681 C CA . ASP A 1 90 ? 6.114 22.436 9.275 1.00 94.31 90 ASP A CA 1
ATOM 682 C C . ASP A 1 90 ? 7.517 22.826 8.773 1.00 94.31 90 ASP A C 1
ATOM 684 O O . ASP A 1 90 ? 8.408 23.117 9.585 1.00 94.31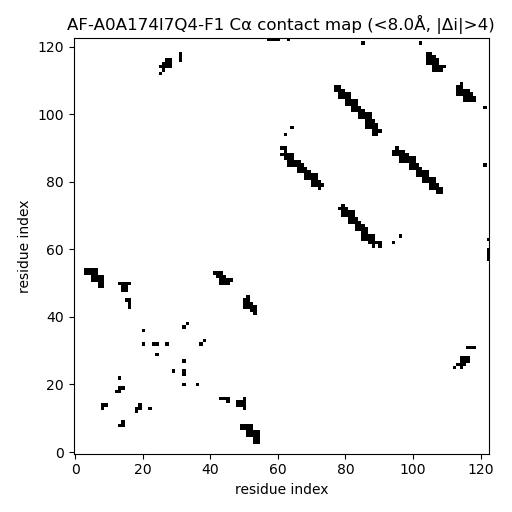 90 ASP A O 1
ATOM 688 N N . PRO A 1 91 ? 7.743 22.893 7.445 1.00 91.44 91 PRO A N 1
ATOM 689 C CA . PRO A 1 91 ? 9.020 23.323 6.881 1.00 91.44 91 PRO A CA 1
ATOM 690 C C . PRO A 1 91 ? 9.421 24.750 7.289 1.00 91.44 91 PRO A C 1
ATOM 692 O O . PRO A 1 91 ? 10.611 25.056 7.347 1.00 91.44 91 PRO A O 1
ATOM 695 N N . GLN A 1 92 ? 8.459 25.628 7.599 1.00 93.62 92 GLN A N 1
ATOM 696 C CA . GLN A 1 92 ? 8.724 27.003 8.043 1.00 93.62 92 GLN A CA 1
ATOM 697 C C . GLN A 1 92 ? 9.206 27.067 9.496 1.00 93.62 92 GLN A C 1
ATOM 699 O O . GLN A 1 92 ? 9.863 28.033 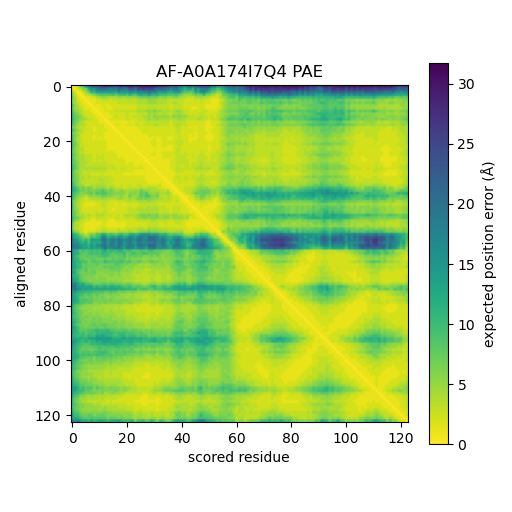9.883 1.00 93.62 92 GLN A O 1
ATOM 704 N N . GLN A 1 93 ? 8.941 26.023 10.285 1.00 90.94 93 GLN A N 1
ATOM 705 C CA . GLN A 1 93 ? 9.395 25.875 11.670 1.00 90.94 93 GLN A CA 1
ATOM 706 C C . GLN A 1 93 ? 10.510 24.830 11.791 1.00 90.94 93 GLN A C 1
ATOM 708 O O . GLN A 1 93 ? 10.617 24.122 12.794 1.00 90.94 93 GLN A O 1
ATOM 713 N N . GLY A 1 94 ? 11.341 24.708 10.750 1.00 90.38 94 GLY A N 1
ATOM 714 C CA . GLY A 1 94 ? 12.485 23.799 10.748 1.00 90.38 94 GLY A CA 1
ATOM 715 C C . GLY A 1 94 ? 12.091 22.324 10.830 1.00 90.38 94 GLY A C 1
ATOM 716 O O . GLY A 1 94 ? 12.811 21.555 11.457 1.00 90.38 94 GLY A O 1
ATOM 717 N N . PHE A 1 95 ? 10.961 21.945 10.219 1.00 92.00 95 PHE A N 1
ATOM 718 C CA . PHE A 1 95 ? 10.392 20.592 10.262 1.00 92.00 95 PHE A CA 1
ATOM 719 C C . PHE A 1 95 ? 10.019 20.129 11.677 1.00 92.00 95 PHE A C 1
ATOM 721 O O . PHE A 1 95 ? 10.100 18.947 11.997 1.00 92.00 95 PHE A O 1
ATOM 728 N N . SER A 1 96 ? 9.599 21.059 12.536 1.00 93.62 96 SER A N 1
ATOM 729 C CA . SER A 1 96 ? 9.015 20.709 13.833 1.00 93.62 96 SER A CA 1
ATOM 730 C C . SER A 1 96 ? 7.644 20.053 13.644 1.00 93.62 96 SER A C 1
ATOM 732 O O . SER A 1 96 ? 6.894 20.433 12.741 1.00 93.62 96 SER A O 1
ATOM 734 N N . VAL A 1 97 ? 7.300 19.102 14.517 1.00 95.81 97 VAL A N 1
ATOM 735 C CA . VAL A 1 97 ? 5.970 18.475 14.544 1.00 95.81 97 VAL A CA 1
ATOM 736 C C . VAL A 1 97 ? 4.942 19.506 15.006 1.00 95.81 97 VAL A C 1
ATOM 738 O O . VAL A 1 97 ? 5.021 20.017 16.124 1.00 95.81 97 VAL A O 1
ATOM 741 N N . VAL A 1 98 ? 3.971 19.808 14.146 1.00 96.25 98 VAL A N 1
ATOM 742 C CA . VAL A 1 98 ? 2.889 20.773 14.417 1.00 96.25 98 VAL A CA 1
ATOM 743 C C . VAL A 1 98 ? 1.526 20.111 14.604 1.00 96.25 98 VAL A C 1
ATOM 745 O O . VAL A 1 98 ? 0.569 20.767 15.014 1.00 96.25 98 VAL A O 1
ATOM 748 N N . GLY A 1 99 ? 1.425 18.810 14.338 1.00 95.88 99 GLY A N 1
ATOM 749 C CA . GLY A 1 99 ? 0.200 18.042 14.517 1.00 95.88 99 GLY A CA 1
ATOM 750 C C . GLY A 1 99 ? 0.338 16.611 14.018 1.00 95.88 99 GLY A C 1
ATOM 751 O O . GLY A 1 99 ? 1.442 16.133 13.762 1.00 95.88 99 GLY A O 1
ATOM 752 N N . SER A 1 100 ? -0.798 15.937 13.868 1.00 96.00 100 SER A N 1
ATOM 753 C CA . SER A 1 100 ? -0.871 14.619 13.248 1.00 96.00 100 SER A CA 1
ATOM 754 C C . SER A 1 100 ? -2.157 14.444 12.447 1.00 96.00 100 SER A C 1
ATOM 756 O O . SER A 1 100 ? -3.193 15.043 12.743 1.00 96.00 100 SER A O 1
ATOM 758 N N . GLU A 1 101 ? -2.083 13.600 11.428 1.00 95.75 101 GLU A N 1
ATOM 759 C CA . GLU A 1 101 ? -3.210 13.134 10.632 1.00 95.75 101 GLU A CA 1
ATOM 760 C C . GLU A 1 101 ? -3.482 11.670 10.953 1.00 95.75 101 GLU A C 1
ATOM 762 O O . GLU A 1 101 ? -2.573 10.915 11.285 1.00 95.75 101 GLU A O 1
ATOM 767 N N . THR A 1 102 ? -4.747 11.260 10.899 1.00 96.75 102 THR A N 1
ATOM 768 C CA . THR A 1 102 ? -5.146 9.874 11.157 1.00 96.75 102 THR A CA 1
ATOM 769 C C . THR A 1 102 ? -5.931 9.331 9.975 1.00 96.75 102 THR A C 1
ATOM 771 O O . THR A 1 102 ? -6.896 9.952 9.530 1.00 96.75 102 THR A O 1
ATOM 774 N N . HIS A 1 103 ? -5.535 8.151 9.510 1.00 96.50 103 HIS A N 1
ATOM 775 C CA . HIS A 1 103 ? -6.142 7.428 8.403 1.00 96.50 103 HIS A CA 1
ATOM 776 C C . HIS A 1 103 ? -6.574 6.044 8.875 1.00 96.50 103 HIS A C 1
ATOM 778 O O . HIS A 1 103 ? -5.775 5.298 9.436 1.00 96.50 103 HIS A O 1
ATOM 784 N N . ASP A 1 104 ? -7.834 5.697 8.628 1.00 96.88 104 ASP A N 1
ATOM 785 C CA . ASP A 1 104 ? -8.392 4.395 8.978 1.00 96.88 104 ASP A CA 1
ATOM 786 C C . ASP A 1 104 ? -8.616 3.573 7.707 1.00 96.88 104 ASP A C 1
ATOM 788 O O . ASP A 1 104 ? -9.406 3.938 6.833 1.00 96.88 104 ASP A O 1
ATOM 792 N N . PHE A 1 105 ? -7.930 2.437 7.626 1.00 97.00 105 PHE A N 1
ATOM 793 C CA . PHE A 1 105 ? -8.007 1.502 6.512 1.00 97.00 105 PHE A CA 1
ATOM 794 C C . PHE A 1 105 ? -8.708 0.217 6.935 1.00 97.00 105 PHE A C 1
ATOM 796 O O . PHE A 1 105 ? -8.407 -0.361 7.980 1.00 97.00 105 PHE A O 1
ATOM 803 N N . LEU A 1 106 ? -9.648 -0.249 6.123 1.00 96.44 106 LEU A N 1
ATOM 804 C CA . LEU A 1 106 ? -10.347 -1.501 6.354 1.00 96.44 106 LEU A CA 1
ATOM 805 C C . LEU A 1 106 ? -9.498 -2.652 5.832 1.00 96.44 106 LEU A C 1
ATOM 807 O O . LEU A 1 106 ? -9.098 -2.668 4.669 1.00 96.44 106 LEU A O 1
ATOM 811 N N . TYR A 1 107 ? -9.245 -3.613 6.715 1.00 96.69 107 TYR A N 1
ATOM 812 C CA . TYR A 1 107 ? -8.561 -4.860 6.419 1.00 96.69 107 TYR A CA 1
ATOM 813 C C . TYR A 1 107 ? -9.532 -6.008 6.679 1.00 96.69 107 TYR A C 1
ATOM 815 O O . TYR A 1 107 ? -9.956 -6.230 7.816 1.00 96.69 107 TYR A O 1
ATOM 823 N N . GLU A 1 108 ? -9.936 -6.696 5.618 1.00 96.31 108 GLU A N 1
ATOM 824 C CA . GLU A 1 108 ? -11.073 -7.613 5.619 1.00 96.31 108 GLU A CA 1
ATOM 825 C C . GLU A 1 108 ? -10.693 -8.977 5.047 1.00 96.31 108 GLU A C 1
ATOM 827 O O . GLU A 1 108 ? -9.851 -9.097 4.155 1.00 96.31 108 GLU A O 1
ATOM 832 N N . GLN A 1 109 ? -11.340 -10.019 5.560 1.00 95.38 109 GLN A N 1
ATOM 833 C CA . GLN A 1 109 ? -11.216 -11.371 5.051 1.00 95.38 109 GLN A CA 1
ATOM 834 C C . GLN A 1 109 ? -12.161 -11.568 3.861 1.00 95.38 109 GLN A C 1
ATOM 836 O O . GLN A 1 109 ? -13.375 -11.685 4.024 1.00 95.38 109 GLN A O 1
ATOM 841 N N . VAL A 1 110 ? -11.595 -11.649 2.660 1.00 92.19 110 VAL A N 1
ATOM 842 C CA . VAL A 1 110 ? -12.313 -11.937 1.416 1.00 92.19 110 VAL A CA 1
ATOM 843 C C . VAL A 1 110 ? -11.929 -13.341 0.956 1.00 92.19 110 VAL A C 1
ATOM 845 O O . VAL A 1 110 ? -10.816 -13.596 0.491 1.00 92.19 110 VAL A O 1
ATOM 848 N N . GLY A 1 111 ? -12.854 -14.288 1.132 1.00 90.75 111 GLY A N 1
ATOM 849 C CA . GLY A 1 111 ? -12.570 -15.712 0.954 1.00 90.75 111 GLY A CA 1
ATOM 850 C C . GLY A 1 111 ? -11.542 -16.203 1.980 1.00 90.75 111 GLY A C 1
ATOM 851 O O . GLY A 1 111 ? -11.744 -16.085 3.186 1.00 90.75 111 GLY A O 1
ATOM 852 N N . GLU A 1 112 ? -10.425 -16.751 1.505 1.00 92.25 112 GLU A N 1
ATOM 853 C CA . GLU A 1 112 ? -9.345 -17.264 2.363 1.00 92.25 112 GLU A CA 1
ATOM 854 C C . GLU A 1 112 ? -8.239 -16.234 2.645 1.00 92.25 112 GLU A C 1
ATOM 856 O O . GLU A 1 112 ? -7.277 -16.537 3.349 1.00 92.25 112 GLU A O 1
ATOM 861 N N . ARG A 1 113 ? -8.347 -15.017 2.098 1.00 92.81 113 ARG A N 1
ATOM 862 C CA . ARG A 1 113 ? -7.297 -13.994 2.180 1.00 92.81 113 ARG A CA 1
ATOM 863 C C . ARG A 1 113 ? -7.757 -12.804 2.996 1.00 92.81 113 ARG A C 1
ATOM 865 O O . ARG A 1 113 ? -8.913 -12.408 2.916 1.00 92.81 113 ARG A O 1
ATOM 872 N N . TRP A 1 114 ? -6.826 -12.213 3.730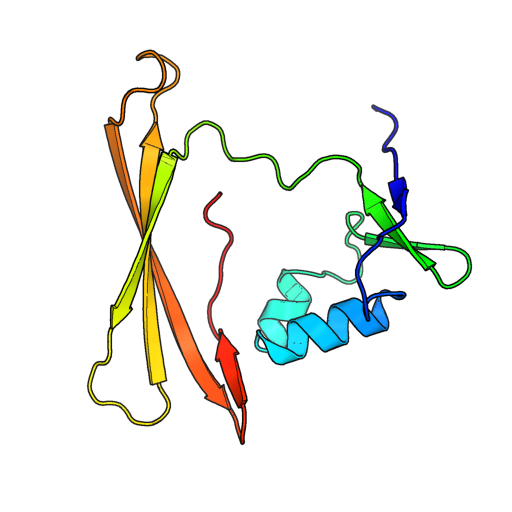 1.00 95.81 114 TRP A N 1
ATOM 873 C CA . TRP A 1 114 ? -7.016 -10.902 4.327 1.00 95.81 114 TRP A CA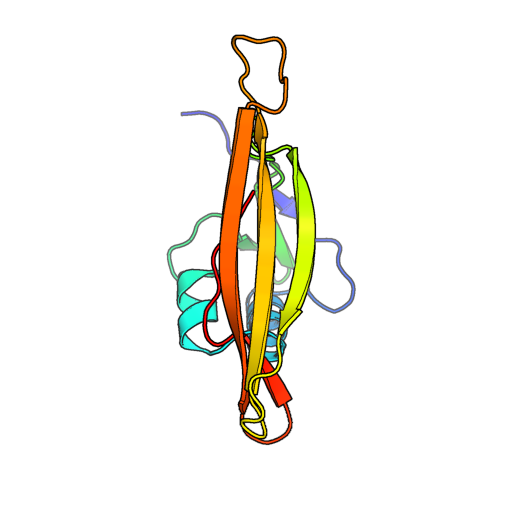 1
ATOM 874 C C . TRP A 1 114 ? -6.394 -9.846 3.421 1.00 95.81 114 TRP A C 1
ATOM 876 O O . TRP A 1 1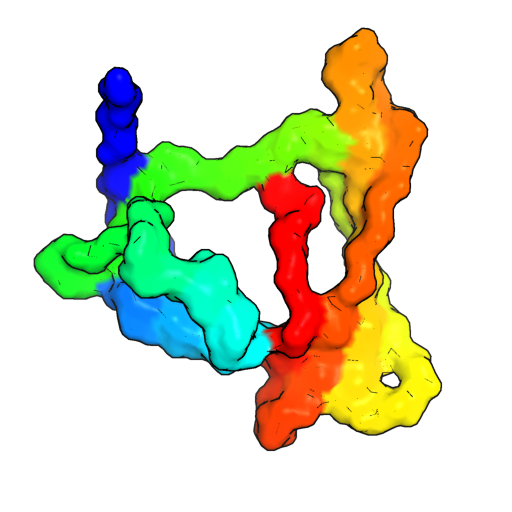14 ? -5.230 -9.976 3.048 1.00 95.81 114 TRP A O 1
ATOM 886 N N . ILE A 1 115 ? -7.179 -8.840 3.052 1.00 97.12 115 ILE A N 1
ATOM 887 C CA . ILE A 1 115 ? -6.778 -7.777 2.130 1.00 97.12 115 ILE A CA 1
ATOM 888 C C . ILE A 1 115 ? -7.303 -6.427 2.609 1.00 97.12 115 ILE A C 1
ATOM 890 O O . ILE A 1 115 ? -8.307 -6.346 3.316 1.00 97.12 115 ILE A O 1
ATOM 894 N N . PHE A 1 116 ? -6.643 -5.353 2.196 1.00 97.31 116 PHE A N 1
ATOM 895 C CA . PHE A 1 116 ? -7.173 -4.008 2.347 1.00 97.31 116 PHE A CA 1
ATOM 896 C C . PHE A 1 116 ? -8.296 -3.773 1.339 1.00 97.31 116 PHE A C 1
ATOM 898 O O . PHE A 1 116 ? -8.137 -4.022 0.142 1.00 97.31 116 PHE A O 1
ATOM 905 N N . THR A 1 117 ? -9.429 -3.281 1.823 1.00 95.31 117 THR A N 1
ATOM 906 C CA . THR A 1 117 ? -10.582 -2.890 0.996 1.00 95.31 117 THR A CA 1
ATOM 907 C C . THR A 1 117 ? -10.755 -1.380 0.937 1.00 95.31 117 THR A C 1
ATOM 909 O O . THR A 1 117 ? -11.375 -0.881 0.000 1.00 95.31 117 THR A O 1
ATOM 912 N N . THR A 1 118 ? -10.122 -0.650 1.861 1.00 95.25 118 THR A N 1
ATOM 913 C CA . THR A 1 118 ? -9.848 0.783 1.733 1.00 95.25 118 THR A CA 1
ATOM 914 C C . THR A 1 118 ? -8.363 1.039 1.960 1.00 95.25 118 THR A C 1
ATOM 916 O O . THR A 1 118 ? -7.748 0.438 2.840 1.00 95.25 118 THR A O 1
ATOM 919 N N . PHE A 1 119 ? -7.770 1.909 1.146 1.00 94.12 119 PHE A N 1
ATOM 920 C CA . PHE A 1 119 ? -6.371 2.292 1.270 1.00 94.12 119 PHE A CA 1
ATOM 921 C C . PHE A 1 119 ? -6.126 3.626 0.570 1.00 94.12 119 PHE A C 1
ATOM 923 O O . PHE A 1 119 ? -6.696 3.893 -0.484 1.00 94.12 119 PHE A O 1
ATOM 930 N N . SER A 1 120 ? -5.239 4.438 1.129 1.00 87.69 120 SER A N 1
ATOM 931 C CA . SER A 1 120 ? -4.660 5.590 0.453 1.00 87.69 120 SER A CA 1
ATOM 932 C C . SER A 1 120 ? -3.214 5.746 0.893 1.00 87.69 120 SER A C 1
ATOM 934 O O . SER A 1 120 ? -2.823 5.329 1.982 1.00 87.69 120 SER A O 1
ATOM 936 N N . MET A 1 121 ? -2.415 6.374 0.043 1.00 84.62 121 MET A N 1
ATOM 937 C CA . MET A 1 121 ? -1.067 6.772 0.414 1.00 84.62 121 MET A CA 1
ATOM 938 C C . MET A 1 121 ? -1.111 7.842 1.515 1.00 84.62 121 MET A C 1
ATOM 940 O O . MET A 1 121 ? -1.937 8.749 1.447 1.00 84.62 121 MET A O 1
ATOM 944 N N . VAL A 1 122 ? -0.238 7.716 2.518 1.00 84.94 122 VAL A N 1
ATOM 945 C CA . VAL A 1 122 ? -0.143 8.650 3.657 1.00 84.94 122 VAL A CA 1
ATOM 946 C C . VAL A 1 122 ? 1.166 9.453 3.680 1.00 84.94 122 VAL A C 1
ATOM 948 O O . VAL A 1 122 ? 1.296 10.368 4.488 1.00 84.94 122 VAL A O 1
ATOM 951 N N . ARG A 1 123 ? 2.114 9.126 2.788 1.00 75.69 123 ARG A N 1
ATOM 952 C CA . ARG A 1 123 ? 3.418 9.782 2.615 1.00 75.69 123 ARG A CA 1
ATOM 953 C C . ARG A 1 123 ? 3.997 9.580 1.224 1.00 75.69 123 ARG A C 1
ATOM 955 O O . ARG A 1 123 ? 3.656 8.548 0.601 1.00 75.69 123 ARG A O 1
#

Sequence (123 aa):
MGEQVYCRVDYPGIKTLADLRGYLKSLFSDGLVEELLPVDGTQYVELDGALYTIDGGRGADITKGEETVQVLRDGTPGRCTVRVTVEVLDPQQGFSVVGSETHDFLYEQVGERWIFTTFSMVR

Radius of gyration: 17.47 Å; Cα contacts (8 Å, |Δi|>4): 198; chains: 1; bounding box: 32×44×41 Å

Mean predicted aligned error: 5.71 Å

Organism: Flavonifractor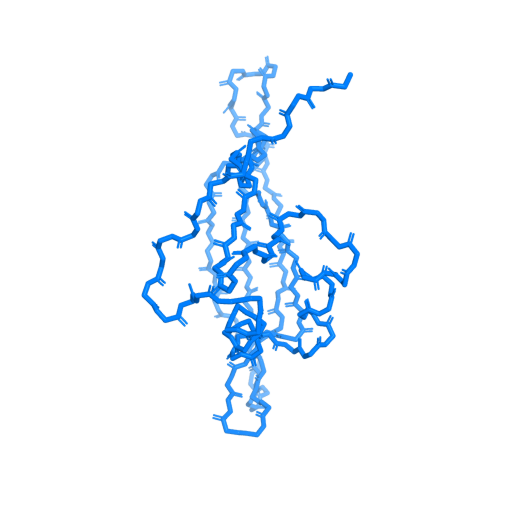 plautii (NCBI:txid292800)

Secondary structure (DSSP, 8-state):
-PPPPEEEP-BTTB-SHHHHHHHHTTTB-HHHHHHHS-TT-SSEEEETTEEEEESS-----TTEEEEEEEEE--S-TTEEEEEEEEEEEEGGGTTEEEEEEEEEEEEEEETTEEEESS-----

Solvent-accessible surface area (backbone atoms only — not comparable to full-atom values): 7238 Å² total; per-residue (Å²): 132,82,87,82,51,69,40,72,56,88,48,96,85,38,47,34,64,67,36,47,52,54,54,43,54,63,46,28,34,69,69,55,37,45,72,76,55,39,91,86,45,80,58,58,46,72,57,98,81,35,26,26,30,48,69,67,69,83,62,66,41,83,44,46,57,63,75,49,80,44,82,46,70,90,78,55,85,60,47,35,36,42,35,39,37,34,29,29,26,36,74,91,63,78,55,40,79,77,49,70,48,78,46,79,23,39,37,34,51,61,87,97,42,65,24,31,75,41,85,77,87,86,80

pLDDT: mean 90.05, std 9.82, range [43.09, 97.5]